Protein AF-A0A0G1SM55-F1 (afdb_monomer_lite)

pLDDT: mean 84.55, std 18.22, range [40.16, 97.88]

Secondary structure (DSSP, 8-state):
-----SSSSSSS-S-------------TT-EEEEEEEEEEEEES--------TTPPTT-EEEEEEEEEEEEEE-TT--EEEEEEEEEEEEEEEEEETTEEEEEEEEES-SSSPPTTSEEEEEEEEEEEEEEEETTEEEEEEEEEEEEE-

Foldseek 3Di:
DDDDPDDPDPPPPPDPPPPPPVPVPAPPQKDKDKAAKAWFDFDDDFDDDDDDPPDDQFDKDFGDWGKTWIWGQDPVRATETEPPWMFTWTWIWGQHPVGIDIDIDTDDIPDPDDHGDMWMKIAHWDWDAQDDGPNGTDIHIYGPPIDTD

Structure (mmCIF, N/CA/C/O backbone):
data_AF-A0A0G1SM55-F1
#
_entry.id   AF-A0A0G1SM55-F1
#
loop_
_atom_site.group_PDB
_atom_site.id
_atom_site.type_symbol
_atom_site.label_atom_id
_atom_site.label_alt_id
_atom_site.label_comp_id
_atom_site.label_asym_id
_atom_site.label_entity_id
_atom_site.label_seq_id
_atom_site.pdbx_PDB_ins_code
_atom_site.Cartn_x
_atom_site.Cartn_y
_atom_site.Cartn_z
_atom_site.occupancy
_atom_site.B_iso_or_equiv
_atom_site.auth_seq_id
_atom_site.auth_comp_id
_atom_site.auth_asym_id
_atom_site.auth_atom_id
_atom_site.pdbx_PDB_model_num
ATOM 1 N N . MET A 1 1 ? 28.723 -52.018 -61.528 1.00 47.38 1 MET A N 1
ATOM 2 C CA . MET A 1 1 ? 29.101 -51.454 -60.208 1.00 47.38 1 MET A CA 1
ATOM 3 C C . MET A 1 1 ? 29.338 -49.962 -60.389 1.00 47.38 1 MET A C 1
ATOM 5 O O . MET A 1 1 ? 30.019 -49.651 -61.357 1.00 47.38 1 MET A O 1
ATOM 9 N N . LYS A 1 2 ? 28.825 -49.100 -59.485 1.00 42.00 2 LYS A N 1
ATOM 10 C CA . LYS A 1 2 ? 28.583 -47.630 -59.613 1.00 42.00 2 LYS A CA 1
ATOM 11 C C . LYS A 1 2 ? 27.144 -47.376 -60.110 1.00 42.00 2 LYS A C 1
ATOM 13 O O . LYS A 1 2 ? 26.805 -47.904 -61.154 1.00 42.00 2 LYS A O 1
ATOM 18 N N . ILE A 1 3 ? 26.217 -46.688 -59.440 1.00 47.69 3 ILE A N 1
ATOM 19 C CA . ILE A 1 3 ? 26.240 -45.714 -58.339 1.00 47.69 3 ILE A CA 1
ATOM 20 C C . ILE A 1 3 ? 24.980 -45.947 -57.475 1.00 47.69 3 ILE A C 1
ATOM 22 O O . ILE A 1 3 ? 23.865 -45.776 -57.953 1.00 47.69 3 ILE A O 1
ATOM 26 N N . PHE A 1 4 ? 25.160 -46.341 -56.213 1.00 51.66 4 PHE A N 1
ATOM 27 C CA . PHE A 1 4 ? 24.138 -46.331 -55.156 1.00 51.66 4 PHE A CA 1
ATOM 28 C C . PHE A 1 4 ? 24.540 -45.205 -54.196 1.00 51.66 4 PHE A C 1
ATOM 30 O O . PHE A 1 4 ? 25.322 -45.450 -53.285 1.00 51.66 4 PHE A O 1
ATOM 37 N N . ALA A 1 5 ? 24.133 -43.959 -54.456 1.00 53.03 5 ALA A N 1
ATOM 38 C CA . ALA A 1 5 ? 24.408 -42.831 -53.551 1.00 53.03 5 ALA A CA 1
ATOM 39 C C . ALA A 1 5 ? 23.614 -41.559 -53.917 1.00 53.03 5 ALA A C 1
ATOM 41 O O . ALA A 1 5 ? 24.186 -40.478 -54.003 1.00 53.03 5 ALA A O 1
ATOM 42 N N . ILE A 1 6 ? 22.306 -41.655 -54.171 1.00 51.84 6 ILE A N 1
ATOM 43 C CA . ILE A 1 6 ? 21.457 -40.463 -54.385 1.00 51.84 6 ILE A CA 1
ATOM 44 C C . ILE A 1 6 ? 20.193 -40.582 -53.527 1.00 51.84 6 ILE A C 1
ATOM 46 O O . ILE A 1 6 ? 19.088 -40.615 -54.046 1.00 51.84 6 ILE A O 1
ATOM 50 N N . VAL A 1 7 ? 20.343 -40.749 -52.207 1.00 52.41 7 VAL A N 1
ATOM 51 C CA . VAL A 1 7 ? 19.191 -40.721 -51.271 1.00 52.41 7 VAL A CA 1
ATOM 52 C C . VAL A 1 7 ? 19.496 -39.996 -49.946 1.00 52.41 7 VAL A C 1
ATOM 54 O O . VAL A 1 7 ? 18.595 -39.811 -49.142 1.00 52.41 7 VAL A O 1
ATOM 57 N N . LEU A 1 8 ? 20.717 -39.512 -49.681 1.00 48.47 8 LEU A N 1
ATOM 58 C CA . LEU A 1 8 ? 21.069 -39.090 -48.311 1.00 48.47 8 LEU A CA 1
ATOM 59 C C . LEU A 1 8 ? 21.771 -37.731 -48.185 1.00 48.47 8 LEU A C 1
ATOM 61 O O . LEU A 1 8 ? 22.592 -37.556 -47.292 1.00 48.47 8 LEU A O 1
ATOM 65 N N . PHE A 1 9 ? 21.472 -36.761 -49.055 1.00 46.75 9 PHE A N 1
ATOM 66 C CA . PHE A 1 9 ? 22.068 -35.418 -48.927 1.00 46.75 9 PHE A CA 1
ATOM 67 C C . PHE A 1 9 ? 21.122 -34.245 -49.226 1.00 46.75 9 PHE A C 1
ATOM 69 O O . PHE A 1 9 ? 21.564 -33.153 -49.563 1.00 46.75 9 PHE A O 1
ATOM 76 N N . THR A 1 10 ? 19.812 -34.449 -49.083 1.00 47.06 10 THR A N 1
ATOM 77 C CA . THR A 1 10 ? 18.789 -33.403 -49.301 1.00 47.06 10 THR A CA 1
ATOM 78 C C . THR A 1 10 ? 17.808 -33.252 -48.133 1.00 47.06 10 THR A C 1
ATOM 80 O O . THR A 1 10 ? 16.765 -32.626 -48.276 1.00 47.06 10 THR A O 1
ATOM 83 N N . LEU A 1 11 ? 18.155 -33.780 -46.953 1.00 46.56 11 LEU A N 1
ATOM 84 C CA . LEU A 1 11 ? 17.358 -33.693 -45.716 1.00 46.56 11 LEU A CA 1
ATOM 85 C C . LEU A 1 11 ? 18.105 -33.003 -44.557 1.00 46.56 11 LEU A C 1
ATOM 87 O O . LEU A 1 11 ? 17.741 -33.166 -43.399 1.00 46.56 11 LEU A O 1
ATOM 91 N N . LEU A 1 12 ? 19.147 -32.220 -44.860 1.00 48.25 12 LEU A N 1
ATOM 92 C CA . LEU A 1 12 ? 19.958 -31.492 -43.867 1.00 48.25 12 LEU A CA 1
ATOM 93 C C . LEU A 1 12 ? 19.833 -29.962 -43.953 1.00 48.25 12 LEU A C 1
ATOM 95 O O . LEU A 1 12 ? 20.591 -29.242 -43.315 1.00 48.25 12 LEU A O 1
ATOM 99 N N . SER A 1 13 ? 18.855 -29.451 -44.700 1.00 48.41 13 SER A N 1
ATOM 100 C CA . SER A 1 13 ? 18.562 -28.015 -44.794 1.00 48.41 13 SER A CA 1
ATOM 101 C C . SER A 1 13 ? 17.168 -27.670 -44.266 1.00 48.41 13 SER A C 1
ATOM 103 O O . SER A 1 13 ? 16.501 -26.785 -44.797 1.00 48.41 13 SER A O 1
ATOM 105 N N . LEU A 1 14 ? 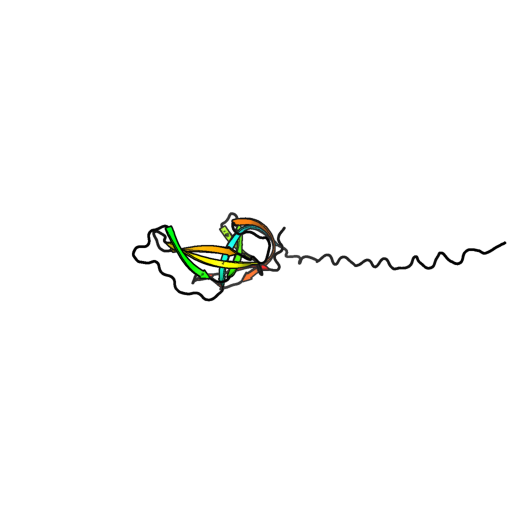16.709 -28.360 -43.215 1.00 51.75 14 LEU A N 1
ATOM 106 C CA . LEU A 1 14 ? 15.731 -27.759 -42.312 1.00 51.75 14 LEU A CA 1
ATOM 107 C C . LEU A 1 14 ? 16.500 -26.732 -41.497 1.00 51.75 14 LEU A C 1
ATOM 109 O O . LEU A 1 14 ? 17.277 -27.076 -40.608 1.00 51.75 14 LEU A O 1
ATOM 113 N N . GLY A 1 15 ? 16.354 -25.484 -41.938 1.00 49.06 15 GLY A N 1
ATOM 114 C CA . GLY A 1 15 ? 17.002 -24.323 -41.375 1.00 49.06 15 GLY A CA 1
ATOM 115 C C . GLY A 1 15 ? 16.998 -24.389 -39.860 1.00 49.06 15 GLY A C 1
ATOM 116 O O . GLY A 1 15 ? 15.951 -24.501 -39.222 1.00 49.06 15 GLY A O 1
ATOM 117 N N . ILE A 1 16 ? 18.198 -24.273 -39.305 1.00 55.44 16 ILE A N 1
ATOM 118 C CA . ILE A 1 16 ? 18.409 -23.731 -37.977 1.00 55.44 16 ILE A CA 1
ATOM 119 C C . ILE A 1 16 ? 17.872 -22.304 -38.081 1.00 55.44 16 ILE A C 1
ATOM 121 O O . ILE A 1 16 ? 18.592 -21.366 -38.418 1.00 55.44 16 ILE A O 1
ATOM 125 N N . GLY A 1 17 ? 16.559 -22.158 -37.921 1.00 46.53 17 GLY A N 1
ATOM 126 C CA . GLY A 1 17 ? 15.960 -20.892 -37.586 1.00 46.53 17 GLY A CA 1
ATOM 127 C C . GLY A 1 17 ? 16.557 -20.551 -36.242 1.00 46.53 17 GLY A C 1
ATOM 128 O O . GLY A 1 17 ? 16.053 -20.989 -35.213 1.00 46.53 17 GLY A O 1
ATOM 129 N N . CYS A 1 18 ? 17.671 -19.821 -36.255 1.00 51.59 18 CYS A N 1
ATOM 130 C CA . CYS A 1 18 ? 17.998 -18.946 -35.156 1.00 51.59 18 CYS A CA 1
ATOM 131 C C . CYS A 1 18 ? 16.772 -18.050 -35.015 1.00 51.59 18 CYS A C 1
ATOM 133 O O . CYS A 1 18 ? 16.666 -17.014 -35.668 1.00 51.59 18 CYS A O 1
ATOM 135 N N . THR A 1 19 ? 15.807 -18.471 -34.199 1.00 48.56 19 THR A N 1
ATOM 136 C CA . THR A 1 19 ? 14.995 -17.521 -33.470 1.00 48.56 19 THR A CA 1
ATOM 137 C C . THR A 1 19 ? 16.040 -16.674 -32.778 1.00 48.56 19 THR A C 1
ATOM 139 O O . THR A 1 19 ? 16.717 -17.157 -31.865 1.00 48.56 19 THR A O 1
ATOM 142 N N . GLN A 1 20 ? 16.281 -15.468 -33.296 1.00 43.75 20 GLN A N 1
ATOM 143 C CA . GLN A 1 20 ? 16.903 -14.446 -32.484 1.00 43.75 20 GLN A CA 1
ATOM 144 C C . GLN A 1 20 ? 16.086 -14.487 -31.208 1.00 43.75 20 GLN A C 1
ATOM 146 O O . GLN A 1 20 ? 14.883 -14.227 -31.228 1.00 43.75 20 GLN A O 1
ATOM 151 N N . VAL A 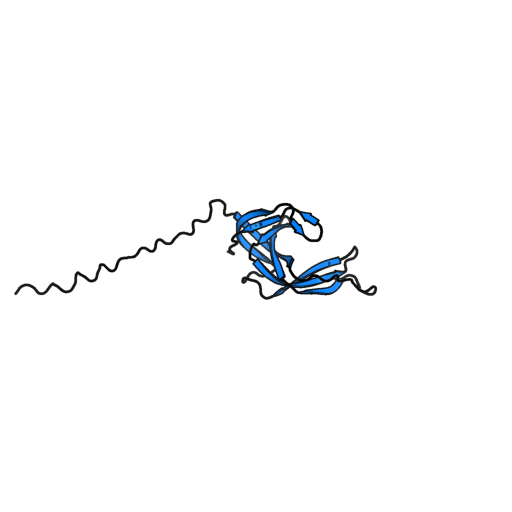1 21 ? 16.715 -14.950 -30.130 1.00 42.31 21 VAL A N 1
ATOM 152 C CA . VAL A 1 21 ? 16.237 -14.614 -28.809 1.00 42.31 21 VAL A CA 1
ATOM 153 C C . VAL A 1 21 ? 16.228 -13.104 -28.887 1.00 42.31 21 VAL A C 1
ATOM 155 O O . VAL A 1 21 ? 17.294 -12.489 -28.942 1.00 42.31 21 VAL A O 1
ATOM 158 N N . THR A 1 22 ? 15.048 -12.514 -29.054 1.00 40.16 22 THR A N 1
ATOM 159 C CA . THR A 1 22 ? 14.832 -11.122 -28.723 1.00 40.16 22 THR A CA 1
ATOM 160 C C . THR A 1 22 ? 15.229 -11.078 -27.263 1.00 40.16 22 THR A C 1
ATOM 162 O O . THR A 1 22 ? 14.443 -11.405 -26.376 1.00 40.16 22 THR A O 1
ATOM 165 N N . GLN A 1 23 ? 16.511 -10.802 -27.008 1.00 41.38 23 GLN A N 1
ATOM 166 C CA . GLN A 1 23 ? 16.913 -10.256 -25.739 1.00 41.38 23 GLN A CA 1
ATOM 167 C C . GLN A 1 23 ? 16.009 -9.051 -25.628 1.00 41.38 23 GLN A C 1
ATOM 169 O O . GLN A 1 23 ? 16.063 -8.152 -26.465 1.00 41.38 23 GLN A O 1
ATOM 174 N N . TYR A 1 24 ? 15.061 -9.137 -24.703 1.00 44.62 24 TYR A N 1
ATOM 175 C CA . TYR A 1 24 ? 14.269 -7.999 -24.313 1.00 44.62 24 TYR A CA 1
ATOM 176 C C . TYR A 1 24 ? 15.318 -6.991 -23.853 1.00 44.62 24 TYR A C 1
ATOM 178 O O . TYR A 1 24 ? 15.897 -7.153 -22.776 1.00 44.62 24 TYR A O 1
ATOM 186 N N . GLU A 1 25 ? 15.704 -6.076 -24.745 1.00 41.72 25 GLU A N 1
ATOM 187 C CA . GLU A 1 25 ? 16.608 -4.992 -24.417 1.00 41.72 25 GLU A CA 1
ATOM 188 C C . GLU A 1 25 ? 15.844 -4.187 -23.383 1.00 41.72 25 GLU A C 1
ATOM 190 O O . GLU A 1 25 ? 14.916 -3.438 -23.685 1.00 41.72 25 GLU A O 1
ATOM 195 N N . LEU A 1 26 ? 16.165 -4.469 -22.123 1.00 46.50 26 LEU A N 1
ATOM 196 C CA . LEU A 1 26 ? 15.732 -3.671 -21.002 1.00 46.50 26 LEU A CA 1
ATOM 197 C C . LEU A 1 26 ? 16.113 -2.230 -21.361 1.00 46.50 26 LEU A C 1
ATOM 199 O O . LEU A 1 26 ? 17.274 -2.005 -21.721 1.00 46.50 26 LEU A O 1
ATOM 203 N N . PRO A 1 27 ? 15.164 -1.276 -21.319 1.00 53.38 27 PRO A N 1
ATOM 204 C CA . PRO A 1 27 ? 15.470 0.128 -21.543 1.00 53.38 27 PRO A CA 1
ATOM 205 C C . PRO A 1 27 ? 16.717 0.512 -20.741 1.00 53.38 27 PRO A C 1
ATOM 207 O O . PRO A 1 27 ? 16.914 0.014 -19.633 1.00 53.38 27 PRO A O 1
ATOM 210 N N . SER A 1 28 ? 17.552 1.418 -21.249 1.00 52.56 28 SER A N 1
ATOM 211 C CA . SER A 1 28 ? 18.788 1.871 -20.580 1.00 52.56 28 SER A CA 1
ATOM 212 C C . SER A 1 28 ? 18.583 2.461 -19.171 1.00 52.56 28 SER A C 1
ATOM 214 O O . SER A 1 28 ? 19.551 2.812 -18.505 1.00 52.56 28 SER A O 1
ATOM 216 N N . ASN A 1 29 ? 17.331 2.560 -18.725 1.00 66.56 29 ASN A N 1
ATOM 217 C CA . ASN A 1 29 ? 16.863 3.203 -17.509 1.00 66.56 29 ASN A CA 1
ATOM 218 C C . ASN A 1 29 ? 16.133 2.178 -16.618 1.00 66.56 29 ASN A C 1
ATOM 220 O O . ASN A 1 29 ? 15.059 2.463 -16.096 1.00 66.56 29 ASN A O 1
ATOM 224 N N . VAL A 1 30 ? 16.636 0.940 -16.549 1.00 75.12 30 VAL A N 1
ATOM 225 C CA . VAL A 1 30 ? 16.060 -0.075 -15.660 1.00 75.12 30 VAL A CA 1
ATOM 226 C C . VAL A 1 30 ? 16.658 0.061 -14.272 1.00 75.12 30 VAL A C 1
ATOM 228 O O . VAL A 1 30 ? 17.798 -0.335 -14.020 1.00 75.12 30 VAL A O 1
ATOM 231 N N . ASP A 1 31 ? 15.848 0.604 -13.378 1.00 89.00 31 ASP A N 1
ATOM 232 C CA . ASP A 1 31 ? 16.135 0.729 -11.963 1.00 89.00 31 ASP A CA 1
ATOM 233 C C . ASP A 1 31 ? 15.833 -0.583 -11.239 1.00 89.00 31 ASP A C 1
ATOM 235 O O . ASP A 1 31 ? 15.039 -1.419 -11.686 1.00 89.00 31 ASP A O 1
ATOM 239 N N . SER A 1 32 ? 16.488 -0.767 -10.097 1.00 92.25 32 SER A N 1
ATOM 240 C CA . SER A 1 32 ? 16.236 -1.879 -9.189 1.00 92.25 32 SER A CA 1
ATOM 241 C C . SER A 1 32 ? 15.906 -1.314 -7.820 1.00 92.25 32 SER A C 1
ATOM 243 O O . SER A 1 32 ? 16.691 -0.546 -7.269 1.00 92.25 32 SER A O 1
ATOM 245 N N . ILE A 1 33 ? 14.777 -1.732 -7.258 1.00 93.44 33 ILE A N 1
ATOM 246 C CA . ILE A 1 33 ? 14.358 -1.356 -5.907 1.00 93.44 33 ILE A CA 1
ATOM 247 C C . ILE A 1 33 ? 14.207 -2.613 -5.059 1.00 93.44 33 ILE A C 1
ATOM 249 O O . ILE A 1 33 ? 13.741 -3.643 -5.548 1.00 93.44 33 ILE A O 1
ATOM 253 N N . SER A 1 34 ? 14.592 -2.525 -3.791 1.00 96.12 34 SER A N 1
ATOM 254 C CA . SER A 1 34 ? 14.475 -3.618 -2.829 1.00 96.12 34 SER A CA 1
ATOM 255 C C . SER A 1 34 ? 13.908 -3.085 -1.525 1.00 96.12 34 SER A C 1
ATOM 257 O O . SER A 1 34 ? 14.277 -1.998 -1.080 1.00 96.12 34 SER A O 1
ATOM 259 N N . GLY A 1 35 ? 13.028 -3.855 -0.900 1.00 97.00 35 GLY A N 1
ATOM 260 C CA . GLY A 1 35 ? 12.423 -3.465 0.365 1.00 97.00 35 GLY A CA 1
ATOM 261 C C . GLY A 1 35 ? 11.205 -4.305 0.701 1.00 97.00 35 GLY A C 1
ATOM 262 O O . GLY A 1 35 ? 10.920 -5.304 0.037 1.00 97.00 35 GLY A O 1
ATOM 263 N N . VAL A 1 36 ? 10.497 -3.888 1.744 1.00 97.88 36 VAL A N 1
ATOM 264 C CA . VAL A 1 36 ? 9.314 -4.590 2.241 1.00 97.88 36 VAL A CA 1
ATOM 265 C C . VAL A 1 36 ? 8.100 -4.194 1.414 1.00 97.88 36 VAL A C 1
ATOM 267 O O . VAL A 1 36 ? 7.844 -3.006 1.211 1.00 97.88 36 VAL A O 1
ATOM 270 N N . VAL A 1 37 ? 7.324 -5.180 0.975 1.00 97.06 37 VAL A N 1
ATOM 271 C CA . VAL A 1 37 ? 6.065 -4.943 0.271 1.00 97.06 37 VAL A CA 1
ATOM 272 C C . VAL A 1 37 ? 5.021 -4.415 1.248 1.00 97.06 37 VAL A C 1
ATOM 274 O O . VAL A 1 37 ? 4.749 -5.021 2.288 1.00 97.06 37 VAL A O 1
ATOM 277 N N . ARG A 1 38 ? 4.395 -3.292 0.902 1.00 96.81 38 ARG A N 1
ATOM 278 C CA . ARG A 1 38 ? 3.279 -2.692 1.640 1.00 96.81 38 ARG A CA 1
ATOM 279 C C . ARG A 1 38 ? 2.057 -2.551 0.746 1.00 96.81 38 ARG A C 1
ATOM 281 O O . ARG A 1 38 ? 2.177 -2.243 -0.434 1.00 96.81 38 ARG A O 1
ATOM 288 N N . ALA A 1 39 ? 0.887 -2.757 1.337 1.00 95.81 39 ALA A N 1
ATOM 289 C CA . ALA A 1 39 ? -0.395 -2.445 0.724 1.00 95.81 39 ALA A CA 1
ATOM 290 C C . ALA A 1 39 ? -0.780 -0.989 1.015 1.00 95.81 39 ALA A C 1
ATOM 292 O O . ALA A 1 39 ? -0.594 -0.508 2.135 1.00 95.81 39 ALA A O 1
ATOM 293 N N . GLY A 1 40 ? -1.338 -0.305 0.022 1.00 94.12 40 GLY A N 1
ATOM 294 C CA . GLY A 1 40 ? -1.826 1.064 0.148 1.00 94.12 40 GLY A CA 1
ATOM 295 C C . GLY A 1 40 ? -2.616 1.497 -1.081 1.00 94.12 40 GLY A C 1
ATOM 296 O O . GLY A 1 40 ? -2.966 0.673 -1.917 1.00 94.12 40 GLY A O 1
ATOM 297 N N . ARG A 1 41 ? -2.921 2.793 -1.181 1.00 92.00 41 ARG A N 1
ATOM 298 C CA . ARG A 1 41 ? -3.809 3.375 -2.215 1.00 92.00 41 ARG A CA 1
ATOM 299 C C . ARG A 1 41 ? -5.054 2.522 -2.441 1.00 92.00 41 ARG A C 1
ATOM 301 O O . ARG A 1 41 ? -5.188 1.848 -3.461 1.00 92.00 41 ARG A O 1
ATOM 308 N N . PHE A 1 42 ? -5.940 2.530 -1.451 1.00 92.69 42 PHE A N 1
ATOM 309 C CA . PHE A 1 42 ? -7.229 1.876 -1.594 1.00 92.69 42 PHE A CA 1
ATOM 310 C C . PHE A 1 42 ? -7.959 2.405 -2.838 1.00 92.69 42 PHE A C 1
ATOM 312 O O . PHE A 1 42 ? -7.962 3.600 -3.130 1.00 92.69 42 PHE A O 1
ATOM 319 N N . GLY A 1 43 ? -8.545 1.484 -3.590 1.00 90.31 43 GLY A N 1
ATOM 320 C CA . GLY A 1 43 ? -9.353 1.737 -4.768 1.00 90.31 43 GLY A CA 1
ATOM 321 C C . GLY A 1 43 ? -10.659 0.967 -4.655 1.00 90.31 43 GLY A C 1
ATOM 322 O O . GLY A 1 43 ? -10.668 -0.234 -4.378 1.00 90.31 43 GLY A O 1
ATOM 323 N N . GLY A 1 44 ? -11.774 1.658 -4.871 1.00 84.94 44 GLY A N 1
ATOM 324 C CA . GLY A 1 44 ? -13.111 1.086 -4.761 1.00 84.94 44 GLY A CA 1
ATOM 325 C C . GLY A 1 44 ? -14.118 2.097 -4.230 1.00 84.94 44 GLY A C 1
ATOM 326 O O . GLY A 1 44 ? -13.871 3.301 -4.218 1.00 84.94 44 GLY A O 1
ATOM 327 N N . THR A 1 45 ? -15.279 1.604 -3.805 1.00 84.31 45 THR A N 1
ATOM 328 C CA . THR A 1 45 ? -16.274 2.435 -3.123 1.00 84.31 45 THR A CA 1
ATOM 329 C C . THR A 1 45 ? -15.883 2.601 -1.662 1.00 84.31 45 THR A C 1
ATOM 331 O O . THR A 1 45 ? -15.896 1.637 -0.899 1.00 84.31 45 THR A O 1
ATOM 334 N N . GLU A 1 46 ? -15.574 3.833 -1.277 1.00 84.12 46 GLU A N 1
ATOM 335 C CA . GLU A 1 46 ? -15.294 4.198 0.106 1.00 84.12 46 GLU A CA 1
ATOM 336 C C . GLU A 1 46 ? -16.578 4.656 0.803 1.00 84.12 46 GLU A C 1
ATOM 338 O O . GLU A 1 46 ? -17.331 5.490 0.294 1.00 84.12 46 GLU A O 1
ATOM 343 N N . LYS A 1 47 ? -16.829 4.119 1.996 1.00 85.56 47 LYS A N 1
ATOM 344 C CA . LYS A 1 47 ? -17.778 4.674 2.959 1.00 85.56 47 LYS A CA 1
ATOM 345 C C . LYS A 1 47 ? -17.009 5.296 4.118 1.00 85.56 47 LYS A C 1
ATOM 347 O O . LYS A 1 47 ? -15.943 4.824 4.505 1.00 85.56 47 LYS A O 1
ATOM 352 N N . ALA A 1 48 ? -17.584 6.338 4.707 1.00 86.50 48 ALA A N 1
ATOM 353 C CA . ALA A 1 48 ? -17.074 6.879 5.957 1.00 86.50 48 ALA A CA 1
ATOM 354 C C . ALA A 1 48 ? -17.307 5.859 7.083 1.00 86.50 48 ALA A C 1
ATOM 356 O O . ALA A 1 48 ? -18.440 5.429 7.309 1.00 86.50 48 ALA A O 1
ATOM 357 N N . CYS A 1 49 ? -16.239 5.481 7.783 1.00 89.19 49 CYS A N 1
ATOM 358 C CA . CYS A 1 49 ? -16.303 4.631 8.966 1.00 89.19 49 CYS A CA 1
ATOM 359 C C . CYS A 1 49 ? -15.849 5.424 10.178 1.00 89.19 49 CYS A C 1
ATOM 361 O O . CYS A 1 49 ? -14.808 6.076 10.150 1.00 89.19 49 CYS A O 1
ATOM 363 N N . THR A 1 50 ? -16.633 5.349 11.242 1.00 91.06 50 THR A N 1
ATOM 364 C CA . THR A 1 50 ? -16.353 6.013 12.510 1.00 91.06 50 THR A CA 1
ATOM 365 C C . THR A 1 50 ? -16.440 4.990 13.621 1.00 91.06 50 THR A C 1
ATOM 367 O O . THR A 1 50 ? -17.282 4.094 13.578 1.00 91.06 50 THR A O 1
ATOM 370 N N . PHE A 1 51 ? -15.578 5.133 14.618 1.00 93.19 51 PHE A N 1
ATOM 371 C CA . PHE A 1 51 ? -15.672 4.337 15.829 1.00 93.19 51 PHE A CA 1
ATOM 372 C C . PHE A 1 51 ? -16.876 4.759 16.665 1.00 93.19 51 PHE A C 1
ATOM 374 O O . PHE A 1 51 ? -17.165 5.952 16.784 1.00 93.19 51 PHE A O 1
ATOM 381 N N . ASP A 1 52 ? -17.519 3.781 17.295 1.00 91.56 52 ASP A N 1
ATOM 382 C CA . ASP A 1 52 ? -18.483 4.052 18.353 1.00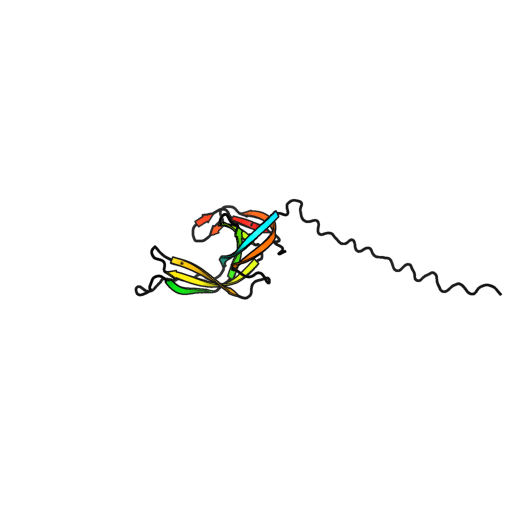 91.56 52 ASP A CA 1
ATOM 383 C C . ASP A 1 52 ? -17.793 4.754 19.533 1.00 91.56 52 ASP A C 1
ATOM 385 O O . ASP A 1 52 ? -16.584 4.618 19.765 1.00 91.56 52 ASP A O 1
ATOM 389 N N . THR A 1 53 ? -18.566 5.509 20.314 1.00 89.06 53 THR A N 1
ATOM 390 C CA . THR A 1 53 ? -18.044 6.266 21.465 1.00 89.06 53 THR A CA 1
ATOM 391 C C . THR A 1 53 ? -17.427 5.368 22.536 1.00 89.06 53 THR A C 1
ATOM 393 O O . THR A 1 53 ? -16.565 5.821 23.284 1.00 89.06 53 THR A O 1
ATOM 396 N N . GLU A 1 54 ? -17.844 4.103 22.592 1.00 93.62 54 GLU A N 1
ATOM 397 C CA . GLU A 1 54 ? -17.366 3.090 23.540 1.00 93.62 54 GLU A CA 1
ATOM 398 C C . GLU A 1 54 ? -16.111 2.344 23.062 1.00 93.62 54 GLU A C 1
ATOM 400 O O . GLU A 1 54 ? -15.514 1.604 23.841 1.00 93.62 54 GLU A O 1
ATOM 405 N N . ALA A 1 55 ? -15.687 2.539 21.807 1.00 93.12 55 ALA A N 1
ATOM 406 C CA . ALA A 1 55 ? -14.526 1.842 21.265 1.00 93.12 55 ALA A CA 1
ATOM 407 C C . ALA A 1 55 ? -13.247 2.199 22.036 1.00 93.12 55 ALA A C 1
ATOM 409 O O . ALA A 1 55 ? -12.993 3.368 22.357 1.00 93.12 55 ALA A O 1
ATOM 410 N N . MET A 1 56 ? -12.409 1.205 22.285 1.00 96.69 56 MET A N 1
ATOM 411 C CA . MET A 1 56 ? -11.132 1.334 22.975 1.00 96.69 56 MET A CA 1
ATOM 412 C C . MET A 1 56 ? -9.981 1.559 21.987 1.00 96.69 56 MET A C 1
ATOM 414 O O . MET A 1 56 ? -10.088 1.269 20.797 1.00 96.69 56 MET A O 1
ATOM 418 N N . ILE A 1 57 ? -8.860 2.101 22.472 1.00 96.06 57 ILE A N 1
ATOM 419 C CA . ILE A 1 57 ? -7.621 2.179 21.681 1.00 96.06 57 ILE A CA 1
ATOM 420 C C . ILE A 1 57 ? -7.198 0.756 21.295 1.00 96.06 57 ILE A C 1
ATOM 422 O O . ILE A 1 57 ? -7.181 -0.136 22.142 1.00 96.06 57 ILE A O 1
ATOM 426 N N . GLY A 1 58 ? -6.856 0.560 20.024 1.00 94.75 58 GLY A N 1
ATOM 427 C CA . GLY A 1 58 ? -6.540 -0.736 19.430 1.00 94.75 58 GLY A CA 1
ATOM 428 C C . GLY A 1 58 ? -7.747 -1.471 18.843 1.00 94.75 58 GLY A C 1
ATOM 429 O O . GLY A 1 58 ? -7.547 -2.452 18.123 1.00 94.75 58 GLY A O 1
ATOM 430 N N . ASP A 1 59 ? -8.979 -1.002 19.082 1.00 96.00 59 ASP A N 1
ATOM 431 C CA . ASP A 1 59 ? -10.153 -1.585 18.437 1.00 96.00 59 ASP A CA 1
ATOM 432 C C . ASP A 1 59 ? -10.043 -1.442 16.923 1.00 96.00 59 ASP A C 1
ATOM 434 O O . ASP A 1 59 ? -9.657 -0.397 16.390 1.00 96.00 59 ASP A O 1
ATOM 438 N N . ARG A 1 60 ? -10.408 -2.521 16.230 1.00 96.19 60 ARG A N 1
ATOM 439 C CA . ARG A 1 60 ? -10.270 -2.651 14.785 1.00 96.19 60 ARG A CA 1
ATOM 440 C C . ARG A 1 60 ? -11.631 -2.880 14.145 1.00 96.19 60 ARG A C 1
ATOM 442 O O . ARG A 1 60 ? -12.286 -3.883 14.422 1.00 96.19 60 ARG A O 1
ATOM 449 N N . ILE A 1 61 ? -12.039 -1.978 13.254 1.00 95.38 61 ILE A N 1
ATOM 450 C CA . ILE A 1 61 ? -13.320 -2.064 12.541 1.00 95.38 61 ILE A CA 1
ATOM 451 C C . ILE A 1 61 ? -13.098 -2.282 11.051 1.00 95.38 61 ILE A C 1
ATOM 453 O O . ILE A 1 61 ? -12.262 -1.628 10.430 1.00 95.38 61 ILE A O 1
ATOM 457 N N . LYS A 1 62 ? -13.866 -3.203 10.465 1.00 95.06 62 LYS A N 1
ATOM 458 C CA . LYS A 1 62 ? -13.894 -3.399 9.014 1.00 95.06 62 LYS A CA 1
ATOM 459 C C . LYS A 1 62 ? -14.577 -2.200 8.364 1.00 95.06 62 LYS A C 1
ATOM 461 O O . LYS A 1 62 ? -15.768 -1.975 8.592 1.00 95.06 62 LYS A O 1
ATOM 466 N N . CYS A 1 63 ? -13.838 -1.475 7.535 1.00 93.50 63 CYS A N 1
ATOM 467 C CA . CYS A 1 63 ? -14.333 -0.298 6.850 1.00 93.50 63 CYS A CA 1
ATOM 468 C C . CYS A 1 63 ? -14.731 -0.615 5.409 1.00 93.50 63 CYS A C 1
ATOM 470 O O . CYS A 1 63 ? -15.899 -0.920 5.158 1.00 93.50 63 CYS A O 1
ATOM 472 N N . ASN A 1 64 ? -13.783 -0.609 4.478 1.00 94.81 64 ASN A N 1
ATOM 473 C CA . ASN A 1 64 ? -14.053 -0.742 3.051 1.00 94.81 64 ASN A CA 1
ATOM 474 C C . ASN A 1 64 ? -13.635 -2.112 2.504 1.00 94.81 64 ASN A C 1
ATOM 476 O O . ASN A 1 64 ? -12.839 -2.833 3.105 1.00 94.81 64 ASN A O 1
ATOM 480 N N . VAL A 1 65 ? -14.215 -2.496 1.367 1.00 95.38 65 VAL A N 1
ATOM 481 C CA . VAL A 1 65 ? -13.827 -3.692 0.605 1.00 95.38 65 VAL A CA 1
ATOM 482 C C . VAL A 1 65 ? -13.604 -3.261 -0.835 1.00 95.38 65 VAL A C 1
ATOM 484 O O . VAL A 1 65 ? -14.474 -2.621 -1.423 1.00 95.38 65 VAL A O 1
ATOM 487 N N . GLY A 1 66 ? -12.441 -3.580 -1.384 1.00 95.62 66 GLY A N 1
ATOM 488 C CA . GLY A 1 66 ? -12.024 -3.123 -2.703 1.00 95.62 66 GLY A CA 1
ATOM 489 C C . GLY A 1 66 ? -10.671 -3.708 -3.065 1.00 95.62 66 GLY A C 1
ATOM 490 O O . GLY A 1 66 ? -10.414 -4.876 -2.788 1.00 95.62 66 GLY A O 1
ATOM 491 N N . SER A 1 67 ? -9.809 -2.890 -3.652 1.00 95.81 67 SER A N 1
ATOM 492 C CA . SER A 1 67 ? -8.447 -3.263 -4.026 1.00 95.81 67 SER A CA 1
ATOM 493 C C . SER A 1 67 ? -7.432 -2.279 -3.460 1.00 95.81 67 SER A C 1
ATOM 495 O O . SER A 1 67 ? -7.762 -1.127 -3.202 1.00 95.81 67 SER A O 1
ATOM 497 N N . VAL A 1 68 ? -6.187 -2.707 -3.317 1.00 96.44 68 VAL A N 1
ATOM 498 C CA . VAL A 1 68 ? -5.046 -1.856 -2.951 1.00 96.44 68 VAL A CA 1
ATOM 499 C C . VAL A 1 68 ? -3.933 -2.032 -3.965 1.00 96.44 68 VAL A C 1
ATOM 501 O O . VAL A 1 68 ? -3.719 -3.137 -4.466 1.00 96.44 68 VAL A O 1
ATOM 504 N N . ASN A 1 69 ? -3.193 -0.961 -4.240 1.00 96.62 69 ASN A N 1
ATOM 505 C CA . ASN A 1 69 ? -1.899 -1.071 -4.899 1.00 96.62 69 ASN A CA 1
ATOM 506 C C . ASN A 1 69 ? -0.836 -1.577 -3.918 1.00 96.62 69 ASN A C 1
ATOM 508 O O . ASN A 1 69 ? -0.892 -1.334 -2.708 1.00 96.62 69 ASN A O 1
ATOM 512 N N . LEU A 1 70 ? 0.174 -2.248 -4.464 1.00 97.06 70 LEU A N 1
ATOM 513 C CA . LEU A 1 70 ? 1.373 -2.606 -3.720 1.00 97.06 70 LEU A CA 1
ATOM 514 C C . LEU A 1 70 ? 2.474 -1.559 -3.915 1.00 97.06 70 LEU A C 1
ATOM 516 O O . LEU A 1 70 ? 2.588 -0.937 -4.970 1.00 97.06 70 LEU A O 1
ATOM 520 N N . ALA A 1 71 ? 3.300 -1.386 -2.891 1.00 97.12 71 ALA A N 1
ATOM 521 C CA . ALA A 1 71 ? 4.512 -0.579 -2.911 1.00 97.12 71 ALA A CA 1
ATOM 522 C C . ALA A 1 71 ? 5.684 -1.347 -2.312 1.00 97.12 71 ALA A C 1
ATOM 524 O O . ALA A 1 71 ? 5.494 -2.219 -1.467 1.00 97.12 71 ALA A O 1
ATOM 525 N N . ILE A 1 72 ? 6.895 -0.952 -2.687 1.00 97.62 72 ILE A N 1
ATOM 526 C CA . ILE A 1 72 ? 8.116 -1.282 -1.958 1.00 97.62 72 ILE A CA 1
ATOM 527 C C . ILE A 1 72 ? 8.466 -0.120 -1.044 1.00 97.62 72 ILE A C 1
ATOM 529 O O . ILE A 1 72 ? 8.519 1.028 -1.485 1.00 97.62 72 ILE A O 1
ATOM 533 N N . VAL A 1 73 ? 8.720 -0.439 0.223 1.00 97.12 73 VAL A N 1
ATOM 534 C CA . VAL A 1 73 ? 9.223 0.504 1.217 1.00 97.12 73 VAL A CA 1
ATOM 535 C C . VAL A 1 73 ? 10.663 0.150 1.547 1.00 97.12 73 VAL A C 1
ATOM 537 O O . VAL A 1 73 ? 10.951 -0.955 2.019 1.00 97.12 73 VAL A O 1
ATOM 540 N N . ASN A 1 74 ? 11.572 1.078 1.258 1.00 93.75 74 ASN A N 1
ATOM 541 C CA . ASN A 1 74 ? 12.995 0.902 1.533 1.00 93.75 74 ASN A CA 1
ATOM 542 C C . ASN A 1 74 ? 13.321 1.143 3.026 1.00 93.75 74 ASN A C 1
ATOM 544 O O . ASN A 1 74 ? 12.456 1.439 3.850 1.00 93.75 74 ASN A O 1
ATOM 548 N N . ASN A 1 75 ? 14.597 1.026 3.384 1.00 92.56 75 ASN A N 1
ATOM 549 C CA . ASN A 1 75 ? 15.109 1.269 4.738 1.00 92.56 75 ASN A CA 1
ATOM 550 C C . ASN A 1 75 ? 14.978 2.729 5.217 1.00 92.56 75 ASN A C 1
ATOM 552 O O . ASN A 1 75 ? 15.083 2.983 6.413 1.00 92.56 75 ASN A O 1
ATOM 556 N N . GLU A 1 76 ? 14.746 3.672 4.306 1.00 93.19 76 GLU A N 1
ATOM 557 C CA . GLU A 1 76 ? 14.496 5.089 4.593 1.00 93.19 76 GLU A CA 1
ATOM 558 C C . GLU A 1 76 ? 12.994 5.401 4.699 1.00 93.19 76 GLU A C 1
ATOM 560 O O . GLU A 1 76 ? 12.603 6.559 4.825 1.00 93.19 76 GLU A O 1
ATOM 565 N N . ASN A 1 77 ? 12.142 4.369 4.665 1.00 90.38 77 ASN A N 1
ATOM 566 C CA . ASN A 1 77 ? 10.686 4.481 4.674 1.00 90.38 77 ASN A CA 1
ATOM 567 C C . ASN A 1 77 ? 10.111 5.236 3.455 1.00 90.38 77 ASN A C 1
ATOM 569 O O . ASN A 1 77 ? 8.991 5.747 3.505 1.00 90.38 77 ASN A O 1
ATOM 573 N N . ALA A 1 78 ? 10.862 5.295 2.351 1.00 91.81 78 ALA A N 1
ATOM 574 C CA . ALA A 1 78 ? 10.401 5.852 1.087 1.00 91.81 78 ALA A CA 1
ATOM 575 C C . ALA A 1 78 ? 9.569 4.817 0.321 1.00 91.81 78 ALA A C 1
ATOM 577 O O . ALA A 1 78 ? 9.964 3.654 0.199 1.00 91.81 78 ALA A O 1
ATOM 578 N N . TYR A 1 79 ? 8.426 5.256 -0.206 1.00 94.62 79 TYR A N 1
ATOM 579 C CA . TYR A 1 79 ? 7.487 4.420 -0.949 1.00 94.62 79 TYR A CA 1
ATOM 580 C C . TYR A 1 79 ? 7.769 4.499 -2.448 1.00 94.62 79 TYR A C 1
ATOM 582 O O . TYR A 1 79 ? 7.877 5.585 -3.014 1.00 94.62 79 TYR A O 1
ATOM 590 N N . THR A 1 80 ? 7.830 3.344 -3.104 1.00 97.25 80 THR A N 1
ATOM 591 C CA . THR A 1 80 ? 7.756 3.233 -4.565 1.00 97.25 80 THR A CA 1
ATOM 592 C C . THR A 1 80 ? 6.603 2.312 -4.932 1.00 97.25 80 THR A C 1
ATOM 594 O O . THR A 1 80 ? 6.636 1.121 -4.620 1.00 97.25 80 THR A O 1
ATOM 597 N N . TRP A 1 81 ? 5.572 2.860 -5.569 1.00 97.06 81 TRP A N 1
ATOM 598 C CA . TRP A 1 81 ? 4.390 2.109 -5.984 1.00 97.06 81 TRP A CA 1
ATOM 599 C C . TRP A 1 81 ? 4.713 1.188 -7.157 1.00 97.06 81 TRP A C 1
ATOM 601 O O . TRP A 1 81 ? 5.473 1.547 -8.051 1.00 97.06 81 TRP A O 1
ATOM 611 N N . LEU A 1 82 ? 4.136 -0.007 -7.161 1.00 96.62 82 LEU A N 1
ATOM 612 C CA . LEU A 1 82 ? 4.338 -1.003 -8.203 1.00 96.62 82 LEU A CA 1
ATOM 613 C C . LEU A 1 82 ? 3.171 -0.940 -9.194 1.00 96.62 82 LEU A C 1
ATOM 615 O O . LEU A 1 82 ? 2.032 -1.283 -8.863 1.00 96.62 82 LEU A O 1
ATOM 619 N N . ASP A 1 83 ? 3.445 -0.491 -10.417 1.00 94.00 83 ASP A N 1
ATOM 620 C CA . ASP A 1 83 ? 2.422 -0.389 -11.458 1.00 94.00 83 ASP A CA 1
ATOM 621 C C . ASP A 1 83 ? 1.937 -1.789 -11.873 1.00 94.00 83 ASP A C 1
ATOM 623 O O . ASP A 1 83 ? 2.739 -2.691 -12.112 1.00 94.00 83 ASP A O 1
ATOM 627 N N . GLY A 1 84 ? 0.617 -1.998 -11.903 1.00 91.94 84 GLY A N 1
ATOM 628 C CA . GLY A 1 84 ? 0.000 -3.303 -12.192 1.00 91.94 84 GLY A CA 1
ATOM 629 C C . GLY A 1 84 ? 0.001 -4.323 -11.039 1.00 91.94 84 GLY A C 1
ATOM 630 O O . GLY A 1 84 ? -0.605 -5.390 -11.169 1.00 91.94 84 GLY A O 1
ATOM 631 N N . TYR A 1 85 ? 0.615 -4.012 -9.892 1.00 95.88 85 TYR A N 1
ATOM 632 C CA . TYR A 1 85 ? 0.592 -4.880 -8.712 1.00 95.88 85 TYR A CA 1
ATOM 633 C C . TYR A 1 85 ? -0.507 -4.450 -7.744 1.00 95.88 85 TYR A C 1
ATOM 635 O O . TYR A 1 85 ? -0.454 -3.366 -7.153 1.00 95.88 85 TYR A O 1
ATOM 643 N N . GLN A 1 86 ? -1.513 -5.308 -7.595 1.00 96.38 86 GLN A N 1
ATOM 644 C CA . GLN A 1 86 ? -2.693 -5.048 -6.780 1.00 96.38 86 GLN A CA 1
ATOM 645 C C . GLN A 1 86 ? -3.127 -6.306 -6.037 1.00 96.38 86 GLN A C 1
ATOM 647 O O . GLN A 1 86 ? -2.826 -7.420 -6.463 1.00 96.38 86 GLN A O 1
ATOM 652 N N . CYS A 1 87 ? -3.857 -6.119 -4.945 1.00 96.69 87 CYS A N 1
ATOM 653 C CA . CYS A 1 87 ? -4.565 -7.188 -4.251 1.00 96.69 87 CYS A CA 1
ATOM 654 C C . CYS A 1 87 ? -6.000 -6.756 -3.979 1.00 96.69 87 CYS A C 1
ATOM 656 O O . CYS A 1 87 ? -6.251 -5.567 -3.758 1.00 96.69 87 CYS A O 1
ATOM 658 N N . ASP A 1 88 ? -6.913 -7.721 -3.905 1.00 96.44 88 ASP A N 1
ATOM 659 C CA . ASP A 1 88 ? -8.174 -7.501 -3.205 1.00 96.44 88 ASP A CA 1
ATOM 660 C C . ASP A 1 88 ? -7.853 -7.171 -1.745 1.00 96.44 88 ASP A C 1
ATOM 662 O O . ASP A 1 88 ? -6.936 -7.746 -1.149 1.00 96.44 88 ASP A O 1
ATOM 666 N N . ALA A 1 89 ? -8.598 -6.242 -1.162 1.00 96.56 89 ALA A N 1
ATOM 667 C CA . ALA A 1 89 ? -8.354 -5.780 0.188 1.00 96.56 89 ALA A CA 1
ATOM 668 C C . ALA A 1 89 ? -9.634 -5.510 0.964 1.00 96.56 89 ALA A C 1
ATOM 670 O O . ALA A 1 89 ? -10.615 -4.957 0.459 1.00 96.56 89 ALA A O 1
ATOM 671 N N . VAL A 1 90 ? -9.561 -5.833 2.250 1.00 95.75 90 VAL A N 1
ATOM 672 C CA . VAL A 1 90 ? -10.440 -5.283 3.269 1.00 95.75 90 VAL A CA 1
ATOM 673 C C . VAL A 1 90 ? -9.656 -4.234 4.043 1.00 95.75 90 VAL A C 1
ATOM 675 O O . VAL A 1 90 ? -8.643 -4.538 4.672 1.00 95.75 90 VAL A O 1
ATOM 678 N N . GLU A 1 91 ? -10.132 -2.997 3.996 1.00 95.00 91 GLU A N 1
ATOM 679 C CA . GLU A 1 91 ? -9.594 -1.903 4.790 1.00 95.00 91 GLU A CA 1
ATOM 680 C C . GLU A 1 91 ? -10.169 -1.958 6.203 1.00 95.00 91 GLU A C 1
ATOM 682 O O . GLU A 1 91 ? -11.379 -2.103 6.405 1.00 95.00 91 GLU A O 1
ATOM 687 N N . TYR A 1 92 ? -9.294 -1.804 7.184 1.00 95.00 92 TYR A N 1
ATOM 688 C CA . TYR A 1 92 ? -9.649 -1.711 8.583 1.00 95.00 92 TYR A CA 1
ATOM 689 C C . TYR A 1 92 ? -9.107 -0.425 9.178 1.00 95.00 92 TYR A C 1
ATOM 691 O O . TYR A 1 92 ? -7.922 -0.118 9.032 1.00 95.00 92 TYR A O 1
ATOM 699 N N . PHE A 1 93 ? -9.959 0.275 9.918 1.00 94.62 93 PHE A N 1
ATOM 700 C CA . PHE A 1 93 ? -9.512 1.363 10.775 1.00 94.62 93 PHE A CA 1
ATOM 701 C C . PHE A 1 93 ? -9.170 0.802 12.145 1.00 94.62 93 PHE A C 1
ATOM 703 O O . PHE A 1 93 ? -9.876 -0.072 12.657 1.00 94.62 93 PHE A O 1
ATOM 710 N N . ILE A 1 94 ? -8.089 1.311 12.723 1.00 95.94 94 ILE A N 1
ATOM 711 C CA . ILE A 1 94 ? -7.638 0.985 14.073 1.00 95.94 94 ILE A CA 1
ATOM 712 C C . ILE A 1 94 ? -7.677 2.275 14.888 1.00 95.94 94 ILE A C 1
ATOM 714 O O . ILE A 1 94 ? -7.174 3.307 14.440 1.00 95.94 94 ILE A O 1
ATOM 718 N N . LYS A 1 95 ? -8.322 2.238 16.055 1.00 95.44 95 LYS A N 1
ATOM 719 C CA . LYS A 1 95 ? -8.425 3.405 16.933 1.00 95.44 95 LYS A CA 1
ATOM 720 C C . LYS A 1 95 ? -7.089 3.638 17.624 1.00 95.44 95 LYS A C 1
ATOM 722 O O . LYS A 1 95 ? -6.581 2.744 18.292 1.00 95.44 95 LYS A O 1
ATOM 727 N N . GLU A 1 96 ? -6.557 4.844 17.508 1.00 95.25 96 GLU A N 1
ATOM 728 C CA . GLU A 1 96 ? -5.308 5.263 18.145 1.00 95.25 96 GLU A CA 1
ATOM 729 C C . GLU A 1 96 ? -5.595 6.313 19.227 1.00 95.25 96 GLU A C 1
ATOM 731 O O . GLU A 1 96 ? -6.704 6.844 19.316 1.00 95.25 96 GLU A O 1
ATOM 736 N N . VAL A 1 97 ? -4.594 6.636 20.052 1.00 93.25 97 VAL A N 1
ATOM 737 C CA . VAL A 1 97 ? -4.708 7.692 21.082 1.00 93.25 97 VAL A CA 1
ATOM 738 C C . VAL A 1 97 ? -5.084 9.037 20.449 1.00 93.25 97 VAL A C 1
ATOM 740 O O . VAL A 1 97 ? -5.993 9.711 20.928 1.00 93.25 97 VAL A O 1
ATOM 743 N N . ASP A 1 98 ? -4.419 9.383 19.345 1.00 91.56 98 ASP A N 1
ATOM 744 C CA . ASP A 1 98 ? -4.519 10.693 18.692 1.00 91.56 98 ASP A CA 1
ATOM 745 C C . ASP A 1 98 ? -5.340 10.658 17.390 1.00 91.56 98 ASP A C 1
ATOM 747 O O . ASP A 1 98 ? -5.246 11.561 16.559 1.00 91.56 98 ASP A O 1
ATOM 751 N N . GLY A 1 99 ? -6.146 9.611 17.178 1.00 90.31 99 GLY A N 1
ATOM 752 C CA . GLY A 1 99 ? -6.993 9.499 15.992 1.00 90.31 99 GLY A CA 1
ATOM 753 C C . GLY A 1 99 ? -7.228 8.062 15.549 1.00 90.31 99 GLY A C 1
ATOM 754 O O . GLY A 1 99 ? -7.709 7.227 16.312 1.00 90.31 99 GLY A O 1
ATOM 755 N N . GLN A 1 100 ? -6.929 7.786 14.284 1.00 91.62 100 GLN A N 1
ATOM 756 C CA . GLN A 1 100 ? -7.101 6.470 13.681 1.00 91.62 100 GLN A CA 1
ATOM 757 C C . GLN A 1 100 ? -5.970 6.174 12.698 1.00 91.62 100 GLN A C 1
ATOM 759 O O . GLN A 1 100 ? -5.486 7.074 12.010 1.00 91.62 100 GLN A O 1
ATOM 764 N N . SER A 1 101 ? -5.585 4.906 12.610 1.00 92.38 101 SER A N 1
ATOM 765 C CA . SER A 1 101 ? -4.677 4.387 11.591 1.00 92.38 101 SER A CA 1
ATOM 766 C C . SER A 1 101 ? -5.424 3.449 10.636 1.00 92.38 101 SER A C 1
ATOM 768 O O . SER A 1 101 ? -6.537 2.995 10.918 1.00 92.38 101 SER A O 1
ATOM 770 N N . VAL A 1 102 ? -4.830 3.192 9.469 1.00 92.25 102 VAL A N 1
ATOM 771 C CA . VAL A 1 102 ? -5.399 2.323 8.430 1.00 92.25 102 VAL A CA 1
ATOM 772 C C . VAL A 1 102 ? -4.530 1.080 8.279 1.00 92.25 102 VAL A C 1
ATOM 774 O O . VAL A 1 102 ? -3.306 1.171 8.206 1.00 92.25 102 VAL A O 1
ATOM 777 N N . SER A 1 103 ? -5.169 -0.085 8.199 1.00 94.00 103 SER A N 1
ATOM 778 C CA . SER A 1 103 ? -4.534 -1.367 7.891 1.00 94.00 103 SER A CA 1
ATOM 779 C C . SER A 1 103 ? -5.333 -2.116 6.828 1.00 94.00 103 SER A C 1
ATOM 781 O O . SER A 1 103 ? -6.536 -1.901 6.684 1.00 94.00 103 SER A O 1
ATOM 783 N N . TYR A 1 104 ? -4.680 -3.025 6.108 1.00 95.56 104 TYR A N 1
ATOM 784 C CA . TYR A 1 104 ? -5.317 -3.810 5.054 1.00 95.56 104 TYR A CA 1
ATOM 785 C C . TYR A 1 104 ? -5.101 -5.300 5.295 1.00 95.56 104 TYR A C 1
ATOM 787 O O . TYR A 1 104 ? -3.977 -5.740 5.529 1.00 95.56 104 TYR A O 1
ATOM 795 N N . GLU A 1 105 ? -6.173 -6.079 5.199 1.00 96.12 105 GLU A N 1
ATOM 796 C CA . GLU A 1 105 ? -6.082 -7.518 4.945 1.00 96.12 105 GLU A CA 1
ATOM 797 C C . GLU A 1 105 ? -6.183 -7.737 3.446 1.00 96.12 105 GLU A C 1
ATOM 799 O O . GLU A 1 105 ? -7.135 -7.264 2.827 1.00 96.12 105 GLU A O 1
ATOM 804 N N . THR A 1 106 ? -5.201 -8.426 2.868 1.00 96.31 106 THR A N 1
ATOM 805 C CA . THR A 1 106 ? -5.096 -8.604 1.417 1.00 96.31 106 THR A CA 1
ATOM 806 C C . THR A 1 106 ? -5.304 -10.054 1.009 1.00 96.31 106 THR A C 1
ATOM 808 O O . THR A 1 106 ? -4.924 -10.982 1.722 1.00 96.31 106 THR A O 1
ATOM 811 N N . THR A 1 107 ? -5.923 -10.240 -0.152 1.00 95.44 107 THR A N 1
ATOM 812 C CA . THR A 1 107 ? -6.182 -11.536 -0.788 1.00 95.44 107 THR A CA 1
ATOM 813 C C . THR A 1 107 ? -6.048 -11.400 -2.305 1.00 95.44 107 THR A C 1
ATOM 815 O O . THR A 1 107 ? -6.070 -10.287 -2.820 1.00 95.44 107 THR A O 1
ATOM 818 N N . ASN A 1 108 ? -5.936 -12.516 -3.033 1.00 94.38 108 ASN A N 1
ATOM 819 C CA . ASN A 1 108 ? -5.969 -12.543 -4.505 1.00 94.38 108 ASN A CA 1
ATOM 820 C C . ASN A 1 108 ? -5.046 -11.507 -5.179 1.00 94.38 108 ASN A C 1
ATOM 822 O O . ASN A 1 108 ? -5.468 -10.752 -6.054 1.00 94.38 108 ASN A O 1
ATOM 826 N N . CYS A 1 109 ? -3.787 -11.437 -4.752 1.00 93.88 109 CYS A N 1
ATOM 827 C CA . CYS A 1 109 ? -2.825 -10.523 -5.357 1.00 93.88 109 CYS A CA 1
ATOM 828 C C . CYS A 1 109 ? -2.531 -10.906 -6.817 1.00 93.88 109 CYS A C 1
ATOM 830 O O . CYS A 1 109 ? -2.515 -12.086 -7.166 1.00 93.88 109 CYS A O 1
ATOM 832 N N . THR A 1 110 ? -2.244 -9.919 -7.672 1.00 87.50 110 THR A N 1
ATOM 833 C CA . THR A 1 110 ? -1.938 -10.120 -9.104 1.00 87.50 110 THR A CA 1
ATOM 834 C C . THR A 1 110 ? -0.660 -10.934 -9.363 1.00 87.50 110 THR A C 1
ATOM 836 O O . THR A 1 110 ? -0.350 -11.257 -10.507 1.00 87.50 110 THR A O 1
ATOM 839 N N . SER A 1 111 ? 0.086 -11.285 -8.314 1.00 86.25 111 SER A N 1
ATOM 840 C CA . SER A 1 111 ? 1.307 -12.090 -8.350 1.00 86.25 111 SER A CA 1
ATOM 841 C C . SER A 1 111 ? 1.475 -12.874 -7.042 1.00 86.25 111 SER A C 1
ATOM 843 O O . SER A 1 111 ? 0.735 -12.657 -6.085 1.00 86.25 111 SER A O 1
ATOM 845 N N . GLU A 1 112 ? 2.494 -13.733 -6.967 1.00 88.00 112 GLU A N 1
ATOM 846 C CA . GLU A 1 112 ? 2.884 -14.461 -5.744 1.00 88.00 112 GLU A CA 1
ATOM 847 C C . GLU A 1 112 ? 3.570 -13.571 -4.684 1.00 88.00 112 GLU A C 1
ATOM 849 O O . GLU A 1 112 ? 4.120 -14.064 -3.700 1.00 88.00 112 GLU A O 1
ATOM 854 N N . VAL A 1 113 ? 3.573 -12.252 -4.884 1.00 92.06 113 VAL A N 1
ATOM 855 C CA . VAL A 1 113 ? 4.188 -11.286 -3.974 1.00 92.06 113 VAL A CA 1
ATOM 856 C C . VAL A 1 113 ? 3.327 -11.134 -2.723 1.00 92.06 113 VAL A C 1
ATOM 858 O O . VAL A 1 113 ? 2.151 -10.778 -2.802 1.00 92.06 113 VAL A O 1
ATOM 861 N N . LEU A 1 114 ? 3.935 -11.364 -1.560 1.00 93.25 114 LEU A N 1
ATOM 862 C CA . LEU A 1 114 ? 3.264 -11.294 -0.264 1.00 93.25 114 LEU A CA 1
ATOM 863 C C . LEU A 1 114 ? 3.514 -9.950 0.433 1.00 93.25 114 LEU A C 1
ATOM 865 O O . LEU A 1 114 ? 4.646 -9.474 0.523 1.00 93.25 114 LEU A O 1
ATOM 869 N N . VAL A 1 115 ? 2.451 -9.344 0.968 1.00 95.25 115 VAL A N 1
ATOM 870 C CA . VAL A 1 115 ? 2.547 -8.122 1.782 1.00 95.25 115 V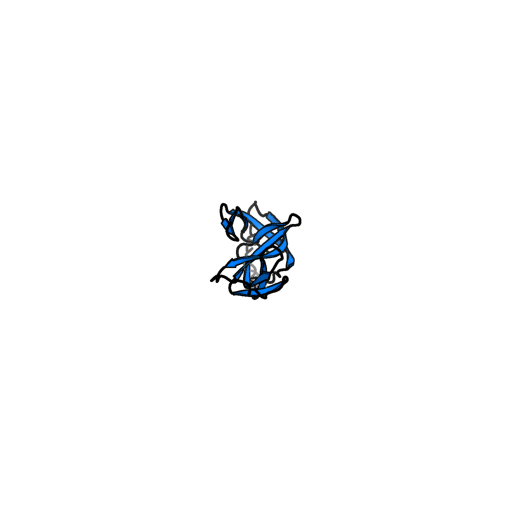AL A CA 1
ATOM 871 C C . VAL A 1 115 ? 3.285 -8.422 3.088 1.00 95.25 115 VAL A C 1
ATOM 873 O O . VAL A 1 115 ? 2.967 -9.383 3.779 1.00 95.25 115 VAL A O 1
ATOM 876 N N . GLY A 1 116 ? 4.241 -7.566 3.453 1.00 95.44 116 GLY A N 1
ATOM 877 C CA . GLY A 1 116 ? 5.080 -7.721 4.645 1.00 95.44 116 GLY A CA 1
ATOM 878 C C . GLY A 1 116 ? 6.413 -8.424 4.390 1.00 95.44 116 GLY A C 1
ATOM 879 O O . GLY A 1 116 ? 7.317 -8.289 5.212 1.00 95.44 116 GLY A O 1
ATOM 880 N N . GLU A 1 117 ? 6.569 -9.078 3.240 1.00 96.44 117 GLU A N 1
ATOM 881 C CA . GLU A 1 117 ? 7.808 -9.744 2.842 1.00 96.44 117 GLU A CA 1
ATOM 882 C C . GLU A 1 117 ? 8.724 -8.818 2.030 1.00 96.44 117 GLU A C 1
ATOM 884 O O . GLU A 1 117 ? 8.298 -7.793 1.490 1.00 96.44 117 GLU A O 1
ATOM 889 N N . THR A 1 118 ? 10.011 -9.167 1.959 1.00 96.69 118 THR A N 1
ATOM 890 C CA . THR A 1 118 ? 11.016 -8.390 1.218 1.00 96.69 118 THR A CA 1
ATOM 891 C C . THR A 1 118 ? 11.223 -8.953 -0.179 1.00 96.69 118 THR A C 1
ATOM 893 O O . THR A 1 118 ? 11.488 -10.140 -0.338 1.00 96.69 118 THR A O 1
ATOM 896 N N . TYR A 1 119 ? 11.187 -8.080 -1.183 1.00 96.25 119 TYR A N 1
ATOM 897 C CA . TYR A 1 119 ? 11.412 -8.440 -2.582 1.00 96.25 119 TYR A CA 1
ATOM 898 C C . TYR A 1 119 ? 12.323 -7.431 -3.272 1.00 96.25 119 TYR A C 1
ATOM 900 O O . TYR A 1 119 ? 12.521 -6.311 -2.794 1.00 96.25 119 TYR A O 1
ATOM 908 N N . THR A 1 120 ? 12.864 -7.834 -4.423 1.00 95.88 120 THR A N 1
ATOM 909 C CA . THR A 1 120 ? 13.555 -6.937 -5.350 1.00 95.88 120 THR A CA 1
ATOM 910 C C . THR A 1 120 ? 12.800 -6.885 -6.668 1.00 95.88 120 THR A C 1
ATOM 912 O O . THR A 1 120 ? 12.523 -7.921 -7.270 1.00 95.88 120 THR A O 1
ATOM 915 N N . PHE A 1 121 ? 12.504 -5.677 -7.133 1.00 94.94 121 PHE A N 1
ATOM 916 C CA . PHE A 1 121 ? 11.855 -5.434 -8.414 1.00 94.94 121 PHE A CA 1
ATOM 917 C C . PHE A 1 121 ? 12.784 -4.685 -9.351 1.00 94.94 121 PHE A C 1
ATOM 919 O O . PHE A 1 121 ? 13.618 -3.887 -8.919 1.00 94.94 121 PHE A O 1
ATOM 926 N N . ARG A 1 122 ? 12.606 -4.925 -10.647 1.00 94.75 122 ARG A N 1
ATOM 927 C CA . ARG A 1 122 ? 13.211 -4.132 -11.716 1.00 94.75 122 ARG A CA 1
ATOM 928 C C . ARG A 1 122 ? 12.141 -3.531 -12.602 1.00 94.75 122 ARG A C 1
AT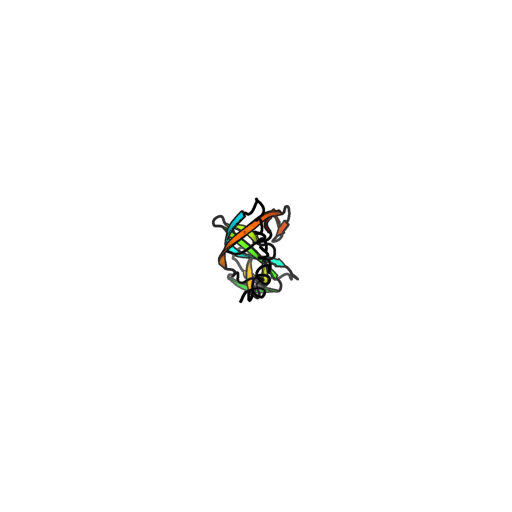OM 930 O O . ARG A 1 122 ? 11.145 -4.192 -12.866 1.00 94.75 122 ARG A O 1
ATOM 937 N N . GLY A 1 123 ? 12.367 -2.317 -13.077 1.00 94.56 123 GLY A N 1
ATOM 938 C CA . GLY A 1 123 ? 11.428 -1.607 -13.940 1.00 94.56 123 GLY A CA 1
ATOM 939 C C . GLY A 1 123 ? 11.945 -0.216 -14.276 1.00 94.56 123 GLY A C 1
ATOM 940 O O . GLY A 1 123 ? 13.137 0.040 -14.143 1.00 94.56 123 GLY A O 1
ATOM 941 N N . VAL A 1 124 ? 11.059 0.675 -14.707 1.00 95.56 124 VAL A N 1
ATOM 942 C CA . VAL A 1 124 ? 11.400 2.073 -15.013 1.00 95.56 124 VAL A CA 1
ATOM 943 C C . VAL A 1 124 ? 10.761 2.971 -13.964 1.00 95.56 124 VAL A C 1
ATOM 945 O O . VAL A 1 124 ? 9.545 2.905 -13.786 1.00 95.56 124 VAL A O 1
ATOM 948 N N . LEU A 1 125 ? 11.549 3.798 -13.273 1.00 95.06 125 LEU A N 1
ATOM 949 C CA . LEU A 1 125 ? 10.993 4.762 -12.326 1.00 95.06 125 LEU A CA 1
ATOM 950 C C . LEU A 1 125 ? 10.317 5.929 -13.058 1.00 95.06 125 LEU A C 1
ATOM 952 O O . LEU A 1 125 ? 10.878 6.537 -13.969 1.00 95.06 125 LEU A O 1
ATOM 956 N N . GLU A 1 126 ? 9.110 6.262 -12.616 1.00 95.81 126 GLU A N 1
ATOM 957 C CA . GLU A 1 126 ? 8.334 7.421 -13.040 1.00 95.81 126 GLU A CA 1
ATOM 958 C C . GLU A 1 126 ? 7.916 8.220 -11.804 1.00 95.81 126 GLU A C 1
ATOM 960 O O . GLU A 1 126 ? 7.341 7.670 -10.865 1.00 95.81 126 GLU A O 1
ATOM 965 N N . THR A 1 127 ? 8.146 9.532 -11.818 1.00 95.69 127 THR A N 1
ATOM 966 C CA . THR A 1 127 ? 7.555 10.433 -10.824 1.00 95.69 127 THR A CA 1
ATOM 967 C C . THR A 1 127 ? 6.240 10.981 -11.357 1.00 95.69 127 THR A C 1
ATOM 969 O O . THR A 1 127 ? 6.217 11.716 -12.345 1.00 95.69 127 THR A O 1
ATOM 972 N N . ARG A 1 128 ? 5.142 10.663 -10.674 1.00 94.69 128 ARG A N 1
ATOM 973 C CA . ARG A 1 128 ? 3.818 11.228 -10.933 1.00 94.69 128 ARG A CA 1
ATOM 974 C C . ARG A 1 128 ? 3.588 12.392 -9.978 1.00 94.69 128 ARG A C 1
ATOM 976 O O . ARG A 1 128 ? 3.577 12.211 -8.764 1.00 94.69 128 ARG A O 1
ATOM 983 N N . ILE A 1 129 ? 3.406 13.584 -10.535 1.00 95.62 129 ILE A N 1
ATOM 984 C CA . ILE A 1 129 ? 3.247 14.816 -9.753 1.00 95.62 129 ILE A CA 1
ATOM 985 C C . ILE A 1 129 ? 1.807 15.016 -9.269 1.00 95.62 129 ILE A C 1
ATOM 987 O O . ILE A 1 129 ? 0.864 14.619 -9.961 1.00 95.62 129 ILE A O 1
ATOM 991 N N . ASN A 1 130 ? 1.633 15.675 -8.119 1.00 93.25 130 ASN A N 1
ATOM 992 C CA . ASN A 1 130 ? 0.334 16.115 -7.577 1.00 93.25 130 ASN A CA 1
ATOM 993 C C . ASN A 1 130 ? -0.736 15.006 -7.473 1.00 93.25 130 ASN A C 1
ATOM 995 O O . ASN A 1 130 ? -1.908 15.217 -7.800 1.00 93.25 130 ASN A O 1
ATOM 999 N N . GLN A 1 131 ? -0.344 13.811 -7.042 1.00 93.44 131 GLN A N 1
ATOM 1000 C CA . GLN A 1 131 ? -1.265 12.700 -6.831 1.00 93.44 131 GLN A CA 1
ATOM 1001 C C . GLN A 1 131 ? -2.025 12.870 -5.511 1.00 93.44 131 GLN A C 1
ATOM 1003 O O . GLN A 1 131 ? -1.459 13.304 -4.511 1.00 93.44 131 GLN A O 1
ATOM 1008 N N . TRP A 1 132 ? -3.313 12.520 -5.498 1.00 88.06 132 TRP A N 1
ATOM 1009 C CA . TRP A 1 132 ? -4.110 12.495 -4.271 1.00 88.06 132 TRP A CA 1
ATOM 1010 C C . TRP A 1 132 ? -3.921 11.168 -3.541 1.00 88.06 132 TRP A C 1
ATOM 1012 O O . TRP A 1 132 ? -4.228 10.109 -4.088 1.00 88.06 132 TRP A O 1
ATOM 1022 N N . TYR A 1 133 ? -3.473 11.230 -2.291 1.00 84.88 133 TYR A N 1
ATOM 1023 C CA . TYR A 1 133 ? -3.372 10.076 -1.407 1.00 84.88 133 TYR A CA 1
ATOM 1024 C C . TYR A 1 133 ? -3.689 10.485 0.029 1.00 84.88 133 TYR A C 1
ATOM 1026 O O . TYR A 1 133 ? -3.186 11.495 0.513 1.00 84.88 133 TYR A O 1
ATOM 1034 N N . GLN A 1 134 ? -4.562 9.727 0.700 1.00 80.00 134 GLN A N 1
ATOM 1035 C CA . GLN A 1 134 ? -4.959 9.975 2.096 1.00 80.00 134 GLN A CA 1
ATOM 1036 C C . GLN A 1 134 ? -5.381 11.433 2.376 1.00 80.00 134 GLN A C 1
ATOM 1038 O O . GLN A 1 134 ? -5.066 12.009 3.414 1.00 80.00 134 GLN A O 1
ATOM 1043 N N . GLY A 1 135 ? -6.097 12.048 1.429 1.00 82.75 135 GLY A N 1
ATOM 1044 C CA . GLY A 1 135 ? -6.597 13.418 1.567 1.00 82.75 135 GLY A CA 1
ATOM 1045 C C . GLY A 1 135 ? -5.543 14.517 1.399 1.00 82.75 135 GLY A C 1
ATOM 1046 O O . GLY A 1 135 ? -5.833 15.668 1.718 1.00 82.75 135 GLY A O 1
ATOM 1047 N N . GLN A 1 136 ? -4.347 14.202 0.893 1.00 89.06 136 GLN A N 1
ATOM 1048 C CA . GLN A 1 136 ? -3.293 15.178 0.598 1.00 89.06 136 GLN A CA 1
ATOM 1049 C C . GLN A 1 136 ? -2.783 15.031 -0.840 1.00 89.06 136 GLN A C 1
ATOM 1051 O O . GLN A 1 136 ? -2.820 13.942 -1.415 1.00 89.06 136 GLN A O 1
ATOM 1056 N N . GLN A 1 137 ? -2.323 16.141 -1.425 1.00 92.81 137 GLN A N 1
ATOM 1057 C CA . GLN A 1 137 ? -1.590 16.121 -2.691 1.00 92.81 137 GLN A CA 1
ATOM 1058 C C . GLN A 1 137 ? -0.108 15.893 -2.417 1.00 92.81 137 GLN A C 1
ATOM 1060 O O . GLN A 1 137 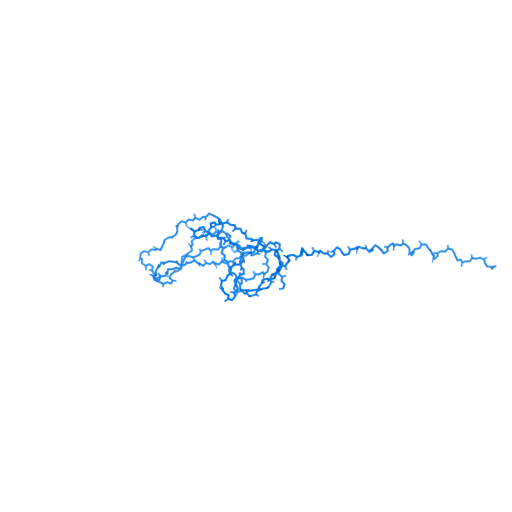? 0.491 16.615 -1.622 1.00 92.81 137 GLN A O 1
ATOM 1065 N N . GLN A 1 138 ? 0.477 14.913 -3.094 1.00 92.69 138 GLN A N 1
ATOM 1066 C CA . GLN A 1 138 ? 1.890 14.577 -2.984 1.00 92.69 138 GLN A CA 1
ATOM 1067 C C . GLN A 1 138 ? 2.427 14.038 -4.310 1.00 92.69 138 GLN A C 1
ATOM 1069 O O . GLN A 1 138 ? 1.681 13.493 -5.126 1.00 92.69 138 GLN A O 1
ATOM 1074 N N . ASP A 1 139 ? 3.730 14.176 -4.517 1.00 94.12 139 ASP A N 1
ATOM 1075 C CA . ASP A 1 139 ? 4.407 13.511 -5.623 1.00 94.12 139 ASP A CA 1
ATOM 1076 C C . ASP A 1 139 ? 4.656 12.048 -5.253 1.00 94.12 139 ASP A C 1
ATOM 1078 O O . ASP A 1 139 ? 4.988 11.717 -4.114 1.00 94.12 139 ASP A O 1
ATOM 1082 N N . GLU A 1 140 ? 4.491 11.160 -6.223 1.00 94.50 140 GLU A N 1
ATOM 1083 C CA . GLU A 1 140 ? 4.630 9.725 -6.021 1.00 94.50 140 GLU A CA 1
ATOM 1084 C C . GLU A 1 140 ? 5.619 9.131 -7.011 1.00 94.50 140 GLU A C 1
ATOM 1086 O O . GLU A 1 140 ? 5.609 9.464 -8.195 1.00 94.50 140 GLU A O 1
ATOM 1091 N N . VAL A 1 141 ? 6.429 8.189 -6.536 1.00 96.25 141 VAL A N 1
ATOM 1092 C CA . VAL A 1 141 ? 7.330 7.412 -7.385 1.00 96.25 141 VAL A CA 1
ATOM 1093 C C . VAL A 1 141 ? 6.679 6.070 -7.698 1.00 96.25 141 VAL A C 1
ATOM 1095 O O . VAL A 1 141 ? 6.225 5.362 -6.796 1.00 96.25 141 VAL A O 1
ATOM 1098 N N . TRP A 1 142 ? 6.639 5.728 -8.979 1.00 96.75 142 TRP A N 1
ATOM 1099 C CA . TRP A 1 142 ? 6.058 4.508 -9.522 1.00 96.75 142 TRP A CA 1
ATOM 1100 C C . TRP A 1 142 ? 7.124 3.715 -10.271 1.00 96.75 142 TRP A C 1
ATOM 1102 O O . TRP A 1 142 ? 7.899 4.281 -11.033 1.00 96.75 142 TRP A O 1
ATOM 1112 N N . LEU A 1 143 ? 7.153 2.401 -10.079 1.00 96.50 143 LEU A N 1
ATOM 1113 C CA . LEU A 1 143 ? 7.953 1.486 -10.879 1.00 96.50 143 LEU A CA 1
ATOM 1114 C C . LEU A 1 143 ? 7.066 0.884 -11.971 1.00 96.50 143 LEU A C 1
ATOM 1116 O O . LEU A 1 143 ? 6.223 0.025 -11.704 1.00 96.50 143 LEU A O 1
ATOM 1120 N N . LEU A 1 144 ? 7.267 1.347 -13.200 1.00 95.38 144 LEU A N 1
ATOM 1121 C CA . LEU A 1 144 ? 6.563 0.870 -14.384 1.00 95.38 144 LEU A CA 1
ATOM 1122 C C . LEU A 1 144 ? 7.165 -0.440 -14.885 1.00 95.38 144 LEU A C 1
ATOM 1124 O O . LEU A 1 144 ? 8.383 -0.634 -14.828 1.00 95.38 144 LEU A O 1
ATOM 1128 N N . ASN A 1 145 ? 6.313 -1.305 -15.446 1.00 92.81 145 ASN A N 1
ATOM 1129 C CA . ASN A 1 145 ? 6.705 -2.619 -15.967 1.00 92.81 145 ASN A CA 1
ATOM 1130 C C . ASN A 1 145 ? 7.526 -3.420 -14.942 1.00 92.81 145 ASN A C 1
ATOM 1132 O O . ASN A 1 145 ? 8.563 -3.994 -15.278 1.00 92.81 145 ASN A O 1
ATOM 1136 N N . ALA A 1 146 ? 7.098 -3.381 -13.678 1.00 92.62 146 ALA A N 1
ATOM 1137 C CA . ALA A 1 146 ? 7.808 -4.011 -12.581 1.00 92.62 146 ALA A CA 1
ATOM 1138 C C . ALA A 1 146 ? 7.876 -5.535 -12.772 1.00 92.62 146 ALA A C 1
ATOM 1140 O O . ALA A 1 146 ? 6.880 -6.186 -13.079 1.00 92.62 146 ALA A O 1
ATOM 1141 N N . ILE A 1 147 ? 9.065 -6.104 -12.579 1.00 91.62 147 ILE A N 1
ATOM 1142 C CA . ILE A 1 147 ? 9.322 -7.544 -12.647 1.00 91.62 147 ILE A CA 1
ATOM 1143 C C . ILE A 1 147 ? 10.009 -7.965 -11.351 1.00 91.62 147 ILE A C 1
ATOM 1145 O O . ILE A 1 147 ? 11.067 -7.428 -11.006 1.00 91.62 147 ILE A O 1
ATOM 1149 N N . VAL A 1 148 ? 9.406 -8.924 -10.648 1.00 90.94 148 VAL A N 1
ATOM 1150 C CA . VAL A 1 148 ? 9.964 -9.517 -9.426 1.00 90.94 148 VAL A CA 1
ATOM 1151 C C . VAL A 1 148 ? 11.178 -10.396 -9.756 1.00 90.94 148 VAL A C 1
ATOM 1153 O O . VAL A 1 148 ? 11.190 -11.085 -10.779 1.00 90.94 148 VAL A O 1
ATOM 1156 N N . ARG A 1 149 ? 12.208 -10.348 -8.906 1.00 80.88 149 ARG A N 1
ATOM 1157 C CA . ARG A 1 149 ? 13.404 -11.197 -8.975 1.00 80.88 149 ARG A CA 1
ATOM 1158 C C . ARG A 1 149 ? 13.549 -12.107 -7.770 1.00 80.88 149 ARG A C 1
ATOM 1160 O O . ARG A 1 149 ? 13.227 -11.644 -6.655 1.00 80.88 149 ARG A O 1
#

Organism: NCBI:txid1619001

Radius of gyration: 26.12 Å; chains: 1; bounding box: 48×68×84 Å

Sequence (149 aa):
MKIFAIVLFTLLSLGIGCTQVTQYELPSNVDSISGVVRAGRFGGTEKACTFDTEAMIGDRIKCNVGSVNLAIVNNENAYTWLDGYQCDAVEYFIKEVDGQSVSYETTNCTSEVLVGETYTFRGVLETRINQWYQGQQQDEVWLLNAIVR